Protein AF-0000000083251048 (afdb_homodimer)

InterPro domains:
  IPR001387 Cro/C1-type, helix-turn-helix domain [PF01381] (11-65)
  IPR001387 Cro/C1-type, helix-turn-helix domain [PS50943] (11-65)
  IPR001387 Cro/C1-type, helix-turn-helix domain [SM00530] (10-65)
  IPR001387 Cro/C1-type, helix-turn-helix domain [cd00093] (8-65)
  IPR010982 Lambda repressor-like, DNA-binding domain superfamily [G3DSA:1.10.260.40] (1-70)
  IPR010982 Lambda repressor-like, DNA-binding domain superfamily [SSF47413] (5-71)

Structure (mmCIF, N/CA/C/O backbone):
data_AF-0000000083251048-model_v1
#
loop_
_entity.id
_entity.type
_entity.pdbx_description
1 polymer 'DNA-binding XRE family transcriptional regulator'
#
loop_
_atom_site.group_PDB
_atom_site.id
_atom_site.type_symbol
_atom_site.label_atom_id
_atom_site.label_alt_id
_atom_site.label_comp_id
_atom_site.label_asym_id
_atom_site.label_entity_id
_atom_site.label_seq_id
_atom_site.pdbx_PDB_ins_code
_atom_site.Cartn_x
_atom_site.Cartn_y
_atom_site.Cartn_z
_atom_site.occupancy
_atom_site.B_iso_or_equiv
_atom_site.auth_seq_id
_atom_site.auth_comp_id
_atom_site.auth_asym_id
_atom_site.auth_atom_id
_atom_site.pdbx_PDB_model_num
ATOM 1 N N . MET A 1 1 ? 16.031 -3.178 7.965 1 65.5 1 MET A N 1
ATOM 2 C CA . MET A 1 1 ? 14.859 -2.555 8.578 1 65.5 1 MET A CA 1
ATOM 3 C C . MET A 1 1 ? 13.578 -3.059 7.926 1 65.5 1 MET A C 1
ATOM 5 O O . MET A 1 1 ? 13.523 -3.232 6.707 1 65.5 1 MET A O 1
ATOM 9 N N . SER A 1 2 ? 12.594 -3.357 8.836 1 81.19 2 SER A N 1
ATOM 10 C CA . SER A 1 2 ? 11.352 -3.947 8.344 1 81.19 2 SER A CA 1
ATOM 11 C C . SER A 1 2 ? 10.492 -2.908 7.637 1 81.19 2 SER A C 1
ATOM 13 O O . SER A 1 2 ? 10.773 -1.709 7.699 1 81.19 2 SER A O 1
ATOM 15 N N . THR A 1 3 ? 9.641 -3.285 6.863 1 83.56 3 THR A N 1
ATOM 16 C CA . THR A 1 3 ? 8.695 -2.418 6.172 1 83.56 3 THR A CA 1
ATOM 17 C C . THR A 1 3 ? 7.961 -1.513 7.156 1 83.56 3 THR A C 1
ATOM 19 O O . THR A 1 3 ? 7.77 -0.324 6.895 1 83.56 3 THR A O 1
ATOM 22 N N . GLY A 1 4 ? 7.645 -2.061 8.266 1 82.94 4 GLY A N 1
ATOM 23 C CA . GLY A 1 4 ? 6.953 -1.292 9.289 1 82.94 4 GLY A CA 1
ATOM 24 C C . GLY A 1 4 ? 7.789 -0.162 9.859 1 82.94 4 GLY A C 1
ATOM 25 O O . GLY A 1 4 ? 7.277 0.933 10.102 1 82.94 4 GLY A O 1
ATOM 26 N N . HIS A 1 5 ? 9.07 -0.462 10.07 1 90.44 5 HIS A N 1
ATOM 27 C CA . HIS A 1 5 ? 9.961 0.567 10.586 1 90.44 5 HIS A CA 1
ATOM 28 C C . HIS A 1 5 ? 10.125 1.709 9.586 1 90.44 5 HIS A C 1
ATOM 30 O O . HIS A 1 5 ? 10.102 2.881 9.969 1 90.44 5 HIS A O 1
ATOM 36 N N . ARG A 1 6 ? 10.211 1.397 8.375 1 94.88 6 ARG A N 1
ATOM 37 C CA . ARG A 1 6 ? 10.422 2.4 7.34 1 94.88 6 ARG A CA 1
ATOM 38 C C . ARG A 1 6 ? 9.18 3.264 7.152 1 94.88 6 ARG A C 1
ATOM 40 O O . ARG A 1 6 ? 9.281 4.48 6.98 1 94.88 6 ARG A O 1
ATOM 47 N N . LEU A 1 7 ? 7.996 2.615 7.234 1 97.81 7 LEU A N 1
ATOM 48 C CA . LEU A 1 7 ? 6.746 3.354 7.082 1 97.81 7 LEU A CA 1
ATOM 49 C C . LEU A 1 7 ? 6.605 4.41 8.172 1 97.81 7 LEU A C 1
ATOM 51 O O . LEU A 1 7 ? 6.309 5.57 7.883 1 97.81 7 LEU A O 1
ATOM 55 N N . ALA A 1 8 ? 6.816 4.016 9.391 1 98.06 8 ALA A N 1
ATOM 56 C CA . ALA A 1 8 ? 6.715 4.926 10.523 1 98.06 8 ALA A CA 1
ATOM 57 C C . ALA A 1 8 ? 7.699 6.086 10.383 1 98.06 8 ALA A C 1
ATOM 59 O O . ALA A 1 8 ? 7.328 7.25 10.57 1 98.06 8 ALA A O 1
ATOM 60 N N . GLU A 1 9 ? 8.875 5.773 10.047 1 98 9 GLU A N 1
ATOM 61 C CA . GLU A 1 9 ? 9.938 6.766 9.898 1 98 9 GLU A CA 1
ATOM 62 C C . GLU A 1 9 ? 9.609 7.762 8.789 1 98 9 GLU A C 1
ATOM 64 O O . GLU A 1 9 ? 9.797 8.969 8.961 1 98 9 GLU A O 1
ATOM 69 N N . ARG A 1 10 ? 9.133 7.289 7.688 1 98.25 10 ARG A N 1
ATOM 70 C CA . ARG A 1 10 ? 8.852 8.148 6.539 1 98.25 10 ARG A CA 1
ATOM 71 C C . ARG A 1 10 ? 7.664 9.062 6.82 1 98.25 10 ARG A C 1
ATOM 73 O O . ARG A 1 10 ? 7.66 10.227 6.402 1 98.25 10 ARG A O 1
ATOM 80 N N . ILE A 1 11 ? 6.637 8.5 7.484 1 98.56 11 ILE A N 1
ATOM 81 C CA . ILE A 1 11 ? 5.512 9.352 7.855 1 98.56 11 ILE A CA 1
ATOM 82 C C . ILE A 1 11 ? 5.996 10.484 8.758 1 98.56 11 ILE A C 1
ATOM 84 O O . ILE A 1 11 ? 5.66 11.648 8.539 1 98.56 11 ILE A O 1
ATOM 88 N N . TYR A 1 12 ? 6.801 10.109 9.719 1 98.5 12 TYR A N 1
ATOM 89 C CA . TYR A 1 12 ? 7.348 11.086 10.648 1 98.5 12 TYR A CA 1
ATOM 90 C C . TYR A 1 12 ? 8.18 12.133 9.914 1 98.5 12 TYR A C 1
ATOM 92 O O . TYR A 1 12 ? 7.992 13.336 10.102 1 98.5 12 TYR A O 1
ATOM 100 N N . GLU A 1 13 ? 9.07 11.711 9.109 1 98.38 13 GLU A N 1
ATOM 101 C CA . GLU A 1 13 ? 9.977 12.602 8.383 1 98.38 13 GLU A CA 1
ATOM 102 C C . GLU A 1 13 ? 9.203 13.539 7.461 1 98.38 13 GLU A C 1
ATOM 104 O O . GLU A 1 13 ? 9.531 14.727 7.359 1 98.38 13 GLU A O 1
ATOM 109 N N . LEU A 1 14 ? 8.289 13.008 6.738 1 98.38 14 LEU A N 1
ATOM 110 C CA . LEU A 1 14 ? 7.477 13.812 5.836 1 98.38 14 LEU A CA 1
ATOM 111 C C . LEU A 1 14 ? 6.68 14.859 6.609 1 98.38 14 LEU A C 1
ATOM 113 O O . LEU A 1 14 ? 6.582 16.016 6.184 1 98.38 14 LEU A O 1
ATOM 117 N N . ARG A 1 15 ? 6.129 14.422 7.703 1 98.62 15 ARG A N 1
ATOM 118 C CA . ARG A 1 15 ? 5.383 15.359 8.531 1 98.62 15 ARG A CA 1
ATOM 119 C C . ARG A 1 15 ? 6.273 16.5 9.008 1 98.62 15 ARG A C 1
ATOM 121 O O . ARG A 1 15 ? 5.934 17.672 8.828 1 98.62 15 ARG A O 1
ATOM 128 N N . ILE A 1 16 ? 7.41 16.141 9.594 1 98.38 16 ILE A N 1
ATOM 129 C CA . ILE A 1 16 ? 8.344 17.141 10.125 1 98.38 16 ILE A CA 1
ATOM 130 C C . ILE A 1 16 ? 8.852 18.016 8.992 1 98.38 16 ILE A C 1
ATOM 132 O O . ILE A 1 16 ? 8.93 19.234 9.133 1 98.38 16 ILE A O 1
ATOM 136 N N . GLY A 1 17 ? 9.203 17.438 7.914 1 98.06 17 GLY A N 1
ATOM 137 C CA . GLY A 1 17 ? 9.695 18.172 6.758 1 98.06 17 GLY A CA 1
ATOM 138 C C . GLY A 1 17 ? 8.68 19.141 6.195 1 98.06 17 GLY A C 1
ATOM 139 O O . GLY A 1 17 ? 9.039 20.109 5.527 1 98.06 17 GLY A O 1
ATOM 140 N N . SER A 1 18 ? 7.426 18.891 6.402 1 97.56 18 SER A N 1
ATOM 141 C CA . SER A 1 18 ? 6.348 19.75 5.926 1 97.56 18 SER A CA 1
ATOM 142 C C . SER A 1 18 ? 6.008 20.828 6.949 1 97.56 18 SER A C 1
ATOM 144 O O . SER A 1 18 ? 5.09 21.625 6.734 1 97.56 18 SER A O 1
ATOM 146 N N . GLY A 1 19 ? 6.633 20.703 8.117 1 98.06 19 GLY A N 1
ATOM 147 C CA . GLY A 1 19 ? 6.418 21.703 9.156 1 98.06 19 GLY A CA 1
ATOM 148 C C . GLY A 1 19 ? 5.105 21.516 9.898 1 98.06 19 GLY A C 1
ATOM 149 O O . GLY A 1 19 ? 4.559 22.469 10.453 1 98.06 19 GLY A O 1
ATOM 150 N N . LEU A 1 20 ? 4.562 20.406 9.906 1 98.38 20 LEU A N 1
ATOM 151 C CA . LEU A 1 20 ? 3.27 20.141 10.523 1 98.38 20 LEU A CA 1
ATOM 152 C C . LEU A 1 20 ? 3.445 19.406 11.852 1 98.38 20 LEU A C 1
ATOM 154 O O . LEU A 1 20 ? 4.395 18.641 12.023 1 98.38 20 LEU A O 1
ATOM 158 N N . ASN A 1 21 ? 2.564 19.625 12.727 1 98.44 21 ASN A N 1
ATOM 159 C CA . ASN A 1 21 ? 2.502 18.828 13.945 1 98.44 21 ASN A CA 1
ATOM 160 C C . ASN A 1 21 ? 1.519 17.672 13.805 1 98.44 21 ASN A C 1
ATOM 162 O O . ASN A 1 21 ? 0.888 17.516 12.758 1 98.44 21 ASN A O 1
ATOM 166 N N . GLN A 1 22 ? 1.456 16.844 14.766 1 98.56 22 GLN A N 1
ATOM 167 C CA . GLN A 1 22 ? 0.619 15.656 14.68 1 98.56 22 GLN A CA 1
ATOM 168 C C . GLN A 1 22 ? -0.857 16.031 14.57 1 98.56 22 GLN A C 1
ATOM 170 O O . GLN A 1 22 ? -1.615 15.367 13.852 1 98.56 22 GLN A O 1
ATOM 175 N N . GLU A 1 23 ? -1.282 17.078 15.305 1 98.56 23 GLU A N 1
ATOM 176 C CA . GLU A 1 23 ? -2.672 17.516 15.266 1 98.56 23 GLU A CA 1
ATOM 177 C C . GLU A 1 23 ? -3.059 18.016 13.875 1 98.56 23 GLU A C 1
ATOM 179 O O . GLU A 1 23 ? -4.098 17.625 13.336 1 98.56 23 GLU A O 1
ATOM 184 N N . GLU A 1 24 ? -2.254 18.828 13.32 1 98.56 24 GLU A N 1
ATOM 185 C CA . GLU A 1 24 ? -2.5 19.359 11.984 1 98.56 24 GLU A CA 1
ATOM 186 C C . GLU A 1 24 ? -2.486 18.25 10.938 1 98.56 24 GLU A C 1
ATOM 188 O O . GLU A 1 24 ? -3.355 18.203 10.062 1 98.56 24 GLU A O 1
ATOM 193 N N . THR A 1 25 ? -1.489 17.375 11 1 98.69 25 THR A N 1
ATOM 194 C CA . THR A 1 25 ? -1.342 16.297 10.039 1 98.69 25 THR A CA 1
ATOM 195 C C . THR A 1 25 ? -2.535 15.344 10.109 1 98.69 25 THR A C 1
ATOM 197 O O . THR A 1 25 ? -3.115 14.984 9.078 1 98.69 25 THR A O 1
ATOM 200 N N . SER A 1 26 ? -2.875 14.875 11.297 1 98.75 26 SER A N 1
ATOM 201 C CA . SER A 1 26 ? -3.98 13.938 11.469 1 98.75 26 SER A CA 1
ATOM 202 C C . SER A 1 26 ? -5.289 14.523 10.945 1 98.75 26 SER A C 1
ATOM 204 O O . SER A 1 26 ? -6.098 13.82 10.344 1 98.75 26 SER A O 1
ATOM 206 N N . ALA A 1 27 ? -5.504 15.844 11.211 1 98.62 27 ALA A N 1
ATOM 207 C CA . ALA A 1 27 ? -6.688 16.531 10.703 1 98.62 27 ALA A CA 1
ATOM 208 C C . ALA A 1 27 ? -6.738 16.484 9.18 1 98.62 27 ALA A C 1
ATOM 210 O O . ALA A 1 27 ? -7.797 16.234 8.594 1 98.62 27 ALA A O 1
ATOM 211 N N . ARG A 1 28 ? -5.625 16.703 8.562 1 98 28 ARG A N 1
ATOM 212 C CA . ARG A 1 28 ? -5.543 16.703 7.102 1 98 28 ARG A CA 1
ATOM 213 C C . ARG A 1 28 ? -5.75 15.305 6.539 1 98 28 ARG A C 1
ATOM 215 O O . ARG A 1 28 ? -6.266 15.141 5.43 1 98 28 ARG A O 1
ATOM 222 N N . LEU A 1 29 ? -5.355 14.312 7.273 1 98.31 29 LEU A N 1
ATOM 223 C CA . LEU A 1 29 ? -5.473 12.922 6.852 1 98.31 29 LEU A CA 1
ATOM 224 C C . LEU A 1 29 ? -6.852 12.367 7.18 1 98.31 29 LEU A C 1
ATOM 226 O O . LEU A 1 29 ? -7.215 11.281 6.719 1 98.31 29 LEU A O 1
ATOM 230 N N . GLY A 1 30 ? -7.555 13.031 8.031 1 98.38 30 GLY A N 1
ATOM 231 C CA . GLY A 1 30 ? -8.883 12.586 8.43 1 98.38 30 GLY A CA 1
ATOM 232 C C . GLY A 1 30 ? -8.859 11.492 9.477 1 98.38 30 GLY A C 1
ATOM 233 O O . GLY A 1 30 ? -9.711 10.594 9.469 1 98.38 30 GLY A O 1
ATOM 234 N N . ILE A 1 31 ? -7.883 11.492 10.242 1 98.44 31 ILE A N 1
ATOM 235 C CA . ILE A 1 31 ? -7.758 10.492 11.297 1 98.44 31 ILE A CA 1
ATOM 236 C C . ILE A 1 31 ? -7.508 11.195 12.633 1 98.44 31 ILE A C 1
ATOM 238 O O . ILE A 1 31 ? -7.367 12.422 12.688 1 98.44 31 ILE A O 1
ATOM 242 N N . THR A 1 32 ? -7.465 10.438 13.672 1 98.62 32 THR A N 1
ATOM 243 C CA . THR A 1 32 ? -7.199 11.016 14.984 1 98.62 32 THR A CA 1
ATOM 244 C C . THR A 1 32 ? -5.699 11.195 15.203 1 98.62 32 THR A C 1
ATOM 246 O O . THR A 1 32 ? -4.895 10.453 14.641 1 98.62 32 THR A O 1
ATOM 249 N N . ARG A 1 33 ? -5.363 12.141 16.031 1 98.5 33 ARG A N 1
ATOM 250 C CA . ARG A 1 33 ? -3.969 12.336 16.422 1 98.5 33 ARG A CA 1
ATOM 251 C C . ARG A 1 33 ? -3.391 11.062 17.047 1 98.5 33 ARG A C 1
ATOM 253 O O . ARG A 1 33 ? -2.223 10.734 16.812 1 98.5 33 ARG A O 1
ATOM 260 N N . MET A 1 34 ? -4.191 10.398 17.781 1 98.56 34 MET A N 1
ATOM 261 C CA . MET A 1 34 ? -3.756 9.148 18.406 1 98.56 34 MET A CA 1
ATOM 262 C C . MET A 1 34 ? -3.389 8.117 17.359 1 98.56 34 MET A C 1
ATOM 264 O O . MET A 1 34 ? -2.383 7.414 17.484 1 98.56 34 MET A O 1
ATOM 268 N N . SER A 1 35 ? -4.184 7.984 16.344 1 98.38 35 SER A N 1
ATOM 269 C CA . SER A 1 35 ? -3.9 7.051 15.258 1 98.38 35 SER A CA 1
ATOM 270 C C . SER A 1 35 ? -2.568 7.371 14.586 1 98.38 35 SER A C 1
ATOM 272 O O . SER A 1 35 ? -1.761 6.477 14.344 1 98.38 35 SER A O 1
ATOM 274 N N . LEU A 1 36 ? -2.365 8.633 14.297 1 98.62 36 LEU A N 1
ATOM 275 C CA . LEU A 1 36 ? -1.112 9.047 13.68 1 98.62 36 LEU A CA 1
ATOM 276 C C . LEU A 1 36 ? 0.074 8.734 14.586 1 98.62 36 LEU A C 1
ATOM 278 O O . LEU A 1 36 ? 1.101 8.234 14.117 1 98.62 36 LEU A O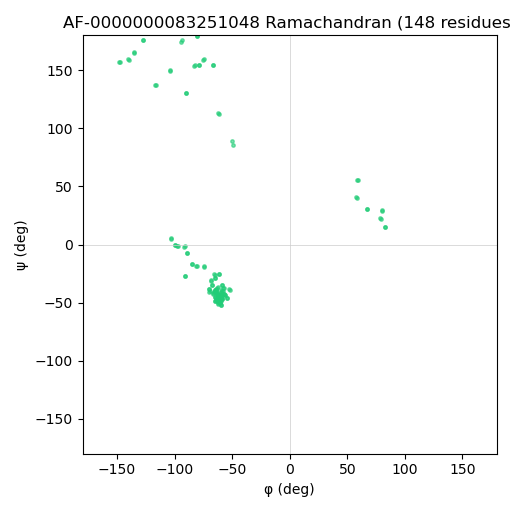 1
ATOM 282 N N . SER A 1 37 ? -0.083 9.07 15.828 1 98.62 37 SER A N 1
ATOM 283 C CA . SER A 1 37 ? 0.971 8.766 16.797 1 98.62 37 SER A CA 1
ATOM 284 C C . SER A 1 37 ? 1.298 7.281 16.812 1 98.62 37 SER A C 1
ATOM 286 O O . SER A 1 37 ? 2.469 6.898 16.844 1 98.62 37 SER A O 1
ATOM 288 N N . HIS A 1 38 ? 0.286 6.441 16.781 1 98.38 38 HIS A N 1
ATOM 289 C CA . HIS A 1 38 ? 0.476 4.996 16.781 1 98.38 38 HIS A CA 1
ATOM 290 C C . HIS A 1 38 ? 1.224 4.539 15.531 1 98.38 38 HIS A C 1
ATOM 292 O O . HIS A 1 38 ? 2.018 3.598 15.586 1 98.38 38 HIS A O 1
ATOM 298 N N . PHE A 1 39 ? 0.984 5.129 14.406 1 97.88 39 PHE A N 1
ATOM 299 C CA . PHE A 1 39 ? 1.69 4.793 13.18 1 97.88 39 PHE A CA 1
ATOM 300 C C . PHE A 1 39 ? 3.164 5.172 13.281 1 97.88 39 PHE A C 1
ATOM 302 O O . PHE A 1 39 ? 4.039 4.371 12.945 1 97.88 39 PHE A O 1
ATOM 309 N N . GLU A 1 40 ? 3.342 6.336 13.844 1 98 40 GLU A N 1
ATOM 310 C CA . GLU A 1 40 ? 4.707 6.852 13.906 1 98 40 GLU A CA 1
ATOM 311 C C . GLU A 1 40 ? 5.527 6.121 14.961 1 98 40 GLU A C 1
ATOM 313 O O . GLU A 1 40 ? 6.758 6.141 14.922 1 98 40 GLU A O 1
ATOM 318 N N . LYS A 1 41 ? 4.867 5.488 15.859 1 97.31 41 LYS A N 1
ATOM 319 C CA . LYS A 1 41 ? 5.535 4.742 16.922 1 97.31 41 LYS A CA 1
ATOM 320 C C . LYS A 1 41 ? 5.504 3.242 16.656 1 97.31 41 LYS A C 1
ATOM 322 O O . LYS A 1 41 ? 5.895 2.441 17.5 1 97.31 41 LYS A O 1
ATOM 327 N N . ARG A 1 42 ? 5.023 2.803 15.57 1 96.12 42 ARG A N 1
ATOM 328 C CA . ARG A 1 42 ? 5.016 1.415 15.117 1 96.12 42 ARG A CA 1
ATOM 329 C C . ARG A 1 42 ? 4.113 0.557 15.992 1 96.12 42 ARG A C 1
ATOM 331 O O . ARG A 1 42 ? 4.359 -0.638 16.172 1 96.12 42 ARG A O 1
ATOM 338 N N . ARG A 1 43 ? 3.123 1.163 16.5 1 97 43 ARG A N 1
ATOM 339 C CA . ARG A 1 43 ? 2.166 0.431 17.328 1 97 43 ARG A CA 1
ATOM 340 C C . ARG A 1 43 ? 1.023 -0.12 16.469 1 97 43 ARG A C 1
ATOM 342 O O . ARG A 1 43 ? 0.373 -1.094 16.859 1 97 43 ARG A O 1
ATOM 349 N N . ARG A 1 44 ? 0.753 0.546 15.375 1 95.88 44 ARG A N 1
ATOM 350 C CA . ARG A 1 44 ? -0.253 0.148 14.398 1 95.88 44 ARG A CA 1
ATOM 351 C C . ARG A 1 44 ? 0.247 0.376 12.977 1 95.88 44 ARG A C 1
ATOM 353 O O . ARG A 1 44 ? 1.188 1.142 12.758 1 95.88 44 ARG A O 1
ATOM 360 N N . ARG A 1 45 ? -0.339 -0.285 12.148 1 95.5 45 ARG A N 1
ATOM 361 C CA . ARG A 1 45 ? -0.087 -0.049 10.727 1 95.5 45 ARG A CA 1
ATOM 362 C C . ARG A 1 45 ? -1.346 0.447 10.023 1 95.5 45 ARG A C 1
ATOM 364 O O . ARG A 1 45 ? -2.447 -0.028 10.305 1 95.5 45 ARG A O 1
ATOM 371 N N . PRO A 1 46 ? -1.147 1.404 9.203 1 97.31 46 PRO A N 1
ATOM 372 C CA . PRO A 1 46 ? -2.328 1.801 8.43 1 97.31 46 PRO A CA 1
ATOM 373 C C . PRO A 1 46 ? -2.791 0.716 7.457 1 97.31 46 PRO A C 1
ATOM 375 O O . PRO A 1 46 ? -2.002 -0.152 7.078 1 97.31 46 PRO A O 1
ATOM 378 N N . ASP A 1 47 ? -4.094 0.777 7.137 1 96.06 47 ASP A N 1
ATOM 379 C CA . ASP A 1 47 ? -4.562 -0.091 6.062 1 96.06 47 ASP A CA 1
ATOM 380 C C . ASP A 1 47 ? -4.238 0.503 4.695 1 96.06 47 ASP A C 1
ATOM 382 O O . ASP A 1 47 ? -3.68 1.599 4.605 1 96.06 47 ASP A O 1
ATOM 386 N N . VAL A 1 48 ? -4.582 -0.16 3.658 1 96.88 48 VAL A N 1
ATOM 387 C CA . VAL A 1 48 ? -4.219 0.22 2.297 1 96.88 48 VAL A CA 1
ATOM 388 C C . VAL A 1 48 ? -4.871 1.554 1.94 1 96.88 48 VAL A C 1
ATOM 390 O O . VAL A 1 48 ? -4.27 2.387 1.261 1 96.88 48 VAL A O 1
ATOM 393 N N . GLY A 1 49 ? -6.117 1.728 2.377 1 96 49 GLY A N 1
ATOM 394 C CA . GLY A 1 49 ? -6.785 2.988 2.096 1 96 49 GLY A CA 1
ATOM 395 C C . GLY A 1 49 ? -6.082 4.184 2.709 1 96 49 GLY A C 1
ATOM 396 O O . GLY A 1 49 ? -5.902 5.211 2.047 1 96 49 GLY A O 1
ATOM 397 N N . LEU A 1 50 ? -5.75 4.078 3.914 1 97.44 50 LEU A N 1
ATOM 398 C CA . LEU A 1 50 ? -5.062 5.172 4.59 1 97.44 50 LEU A CA 1
ATOM 399 C C . LEU A 1 50 ? -3.662 5.371 4.023 1 97.44 50 LEU A C 1
ATOM 401 O O . LEU A 1 50 ? -3.18 6.5 3.928 1 97.44 50 LEU A O 1
ATOM 405 N N . LEU A 1 51 ? -3.039 4.297 3.654 1 97.88 51 LEU A N 1
ATOM 406 C CA . LEU A 1 51 ? -1.741 4.395 2.998 1 97.88 51 LEU A CA 1
ATOM 407 C C . LEU A 1 51 ? -1.814 5.309 1.778 1 97.88 51 LEU A C 1
ATOM 409 O O . LEU A 1 51 ? -0.942 6.156 1.579 1 97.88 51 LEU A O 1
ATOM 413 N N . VAL A 1 52 ? -2.816 5.141 0.974 1 97.75 52 VAL A N 1
ATOM 414 C CA . VAL A 1 52 ? -3.02 5.961 -0.216 1 97.75 52 VAL A CA 1
ATOM 415 C C . VAL A 1 52 ? -3.256 7.414 0.189 1 97.75 52 VAL A C 1
ATOM 417 O O . VAL A 1 52 ? -2.703 8.328 -0.419 1 97.75 52 VAL A O 1
ATOM 420 N N . THR A 1 53 ? -4.059 7.609 1.223 1 98.25 53 THR A N 1
ATOM 421 C CA . THR A 1 53 ? -4.363 8.945 1.715 1 98.25 53 THR A CA 1
ATOM 422 C C . THR A 1 53 ? -3.088 9.664 2.154 1 98.25 53 THR A C 1
ATOM 424 O O . THR A 1 53 ? -2.889 10.836 1.837 1 98.25 53 THR A O 1
ATOM 427 N N . ILE A 1 54 ? -2.256 8.938 2.855 1 98.38 54 ILE A N 1
ATOM 428 C CA . ILE A 1 54 ? -0.995 9.492 3.334 1 98.38 54 ILE A CA 1
ATOM 429 C C . ILE A 1 54 ? -0.098 9.828 2.145 1 98.38 54 ILE A C 1
ATOM 431 O O . ILE A 1 54 ? 0.472 10.922 2.08 1 98.38 54 ILE A O 1
ATOM 435 N N . ALA A 1 55 ? 0.04 8.945 1.271 1 98.38 55 ALA A N 1
ATOM 436 C CA . ALA A 1 55 ? 0.867 9.164 0.087 1 98.38 55 ALA A CA 1
ATOM 437 C C . ALA A 1 55 ? 0.396 10.383 -0.694 1 98.38 55 ALA A C 1
ATOM 439 O O . ALA A 1 55 ? 1.212 11.188 -1.153 1 98.38 55 ALA A O 1
ATOM 440 N N . ASP A 1 56 ? -0.892 10.539 -0.851 1 97.75 56 ASP A N 1
ATOM 441 C CA . ASP A 1 56 ? -1.468 11.672 -1.572 1 97.75 56 ASP A CA 1
ATOM 442 C C . ASP A 1 56 ? -1.17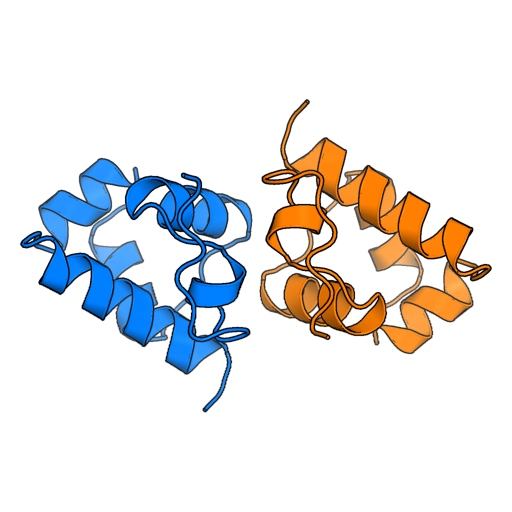8 12.984 -0.854 1 97.75 56 ASP A C 1
ATOM 444 O O . ASP A 1 56 ? -0.812 13.977 -1.489 1 97.75 56 ASP A O 1
ATOM 448 N N . HIS A 1 57 ? -1.387 12.875 0.394 1 97.88 57 HIS A N 1
ATOM 449 C CA . HIS A 1 57 ? -1.2 14.086 1.181 1 97.88 57 HIS A CA 1
ATOM 450 C C . HIS A 1 57 ? 0.223 14.617 1.044 1 97.88 57 HIS A C 1
ATOM 452 O O . HIS A 1 57 ? 0.428 15.828 0.906 1 97.88 57 HIS A O 1
ATOM 458 N N . PHE A 1 58 ? 1.217 13.75 1.027 1 98.06 58 PHE A N 1
ATOM 459 C CA . PHE A 1 58 ? 2.615 14.172 1.041 1 98.06 58 PHE A CA 1
ATOM 460 C C . PHE A 1 58 ? 3.205 14.133 -0.364 1 98.06 58 PHE A C 1
ATOM 462 O O . PHE A 1 58 ? 4.387 14.422 -0.555 1 98.06 58 PHE A O 1
ATOM 469 N N . ASN A 1 59 ? 2.41 13.734 -1.316 1 97.88 59 ASN A N 1
ATOM 470 C CA . ASN A 1 59 ? 2.811 13.68 -2.719 1 97.88 59 ASN A CA 1
ATOM 471 C C . ASN A 1 59 ? 4.012 12.758 -2.922 1 97.88 59 ASN A C 1
ATOM 473 O O . ASN A 1 59 ? 5.012 13.164 -3.521 1 97.88 59 ASN A O 1
ATOM 477 N N . VAL A 1 60 ? 3.922 11.539 -2.508 1 98.06 60 VAL A N 1
ATOM 478 C CA . VAL A 1 60 ? 4.945 10.508 -2.658 1 98.06 60 VAL A CA 1
ATOM 479 C C . VAL A 1 60 ? 4.297 9.203 -3.115 1 98.06 60 VAL A C 1
ATOM 481 O O . VAL A 1 60 ? 3.072 9.078 -3.109 1 98.06 60 VAL A O 1
ATOM 484 N N . SER A 1 61 ? 5.152 8.297 -3.572 1 97.25 61 SER A N 1
ATOM 485 C CA . SER A 1 61 ? 4.633 6.984 -3.943 1 97.25 61 SER A CA 1
ATOM 486 C C . SER A 1 61 ? 4.395 6.117 -2.711 1 97.25 61 SER A C 1
ATOM 488 O O . SER A 1 61 ? 5.023 6.32 -1.671 1 97.25 61 SER A O 1
ATOM 490 N N . THR A 1 62 ? 3.5 5.176 -2.785 1 97.19 62 THR A N 1
ATOM 491 C CA . THR A 1 62 ? 3.314 4.207 -1.712 1 97.19 62 THR A CA 1
ATOM 492 C C . THR A 1 62 ? 4.551 3.324 -1.559 1 97.19 62 THR A C 1
ATOM 494 O O . THR A 1 62 ? 4.883 2.9 -0.45 1 97.19 62 THR A O 1
ATOM 497 N N . ASP A 1 63 ? 5.281 3.125 -2.664 1 97.25 63 ASP A N 1
ATOM 498 C CA . ASP A 1 63 ? 6.531 2.379 -2.59 1 97.25 63 ASP A CA 1
ATOM 499 C C . ASP A 1 63 ? 7.555 3.107 -1.722 1 97.25 63 ASP A C 1
ATOM 501 O O . ASP A 1 63 ? 8.312 2.477 -0.978 1 97.25 63 ASP A O 1
ATOM 505 N N . TYR A 1 64 ? 7.613 4.379 -1.871 1 97.44 64 TYR A N 1
ATOM 506 C CA . TYR A 1 64 ? 8.508 5.156 -1.019 1 97.44 64 TYR A CA 1
ATOM 507 C C . TYR A 1 64 ? 8.141 4.988 0.451 1 97.44 64 TYR A C 1
ATOM 509 O O . TYR A 1 64 ? 9 4.672 1.279 1 97.44 64 TYR A O 1
ATOM 517 N N . LEU A 1 65 ? 6.855 5.148 0.773 1 97.88 65 LEU A N 1
ATOM 518 C CA . LEU A 1 65 ? 6.387 5.043 2.152 1 97.88 65 LEU A CA 1
ATOM 519 C C . LEU A 1 65 ? 6.719 3.674 2.734 1 97.88 65 LEU A C 1
ATOM 521 O O . LEU A 1 65 ? 7.109 3.568 3.9 1 97.88 65 LEU A O 1
ATOM 525 N N . LEU A 1 66 ? 6.645 2.686 1.857 1 97.12 66 LEU A N 1
ATOM 526 C CA . LEU A 1 66 ? 6.777 1.309 2.32 1 97.12 66 LEU A CA 1
ATOM 527 C C . LEU A 1 66 ? 8.234 0.854 2.266 1 97.12 66 LEU A C 1
ATOM 529 O O . LEU A 1 66 ? 8.539 -0.305 2.555 1 97.12 66 LEU A O 1
ATOM 533 N N . GLY A 1 67 ? 9.109 1.694 1.813 1 95.81 67 GLY A N 1
ATOM 534 C CA . GLY A 1 67 ? 10.531 1.403 1.83 1 95.81 67 GLY A CA 1
ATOM 535 C C . GLY A 1 67 ? 10.984 0.557 0.655 1 95.8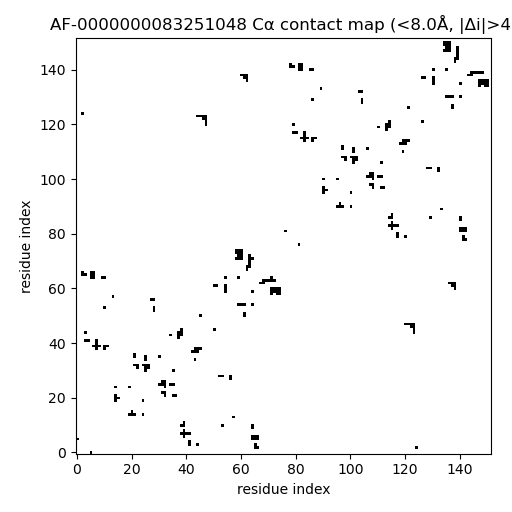1 67 GLY A C 1
ATOM 536 O O . GLY A 1 67 ? 12.055 -0.047 0.694 1 95.81 67 GLY A O 1
ATOM 537 N N . ARG A 1 68 ? 10.18 0.466 -0.31 1 95.06 68 ARG A N 1
ATOM 538 C CA . ARG A 1 68 ? 10.523 -0.34 -1.476 1 95.06 68 ARG A CA 1
ATOM 539 C C . ARG A 1 68 ? 11.438 0.431 -2.42 1 95.06 68 ARG A C 1
ATOM 541 O O . ARG A 1 68 ? 12.07 -0.159 -3.301 1 95.06 68 ARG A O 1
ATOM 548 N N . THR A 1 69 ? 11.469 1.738 -2.271 1 94.88 69 THR A N 1
ATOM 549 C CA . THR A 1 69 ? 12.344 2.617 -3.029 1 94.88 69 THR A CA 1
ATOM 550 C C . THR A 1 69 ? 12.758 3.826 -2.193 1 94.88 69 THR A C 1
ATOM 552 O O . THR A 1 69 ? 12.07 4.18 -1.23 1 94.88 69 THR A O 1
ATOM 555 N N . ASN A 1 70 ? 13.82 4.438 -2.498 1 95.12 70 ASN A N 1
ATOM 556 C CA . ASN A 1 70 ? 14.234 5.664 -1.825 1 95.12 70 ASN A CA 1
ATOM 557 C C . ASN A 1 70 ? 13.828 6.906 -2.615 1 95.12 70 ASN A C 1
ATOM 559 O O . ASN A 1 70 ? 14.008 8.031 -2.146 1 95.12 70 ASN A O 1
ATOM 563 N N . GLU A 1 71 ? 13.219 6.656 -3.729 1 95.19 71 GLU A N 1
ATOM 564 C CA . GLU A 1 71 ? 12.703 7.766 -4.523 1 95.19 71 GLU A CA 1
ATOM 565 C C . GLU A 1 71 ? 11.266 8.109 -4.133 1 95.19 71 GLU A C 1
ATOM 567 O O . GLU A 1 71 ? 10.414 7.223 -4.059 1 95.19 71 GLU A O 1
ATOM 572 N N . ARG A 1 72 ? 10.984 9.312 -3.904 1 94.25 72 ARG A N 1
ATOM 573 C CA . ARG A 1 72 ? 9.672 9.727 -3.424 1 94.25 72 ARG A CA 1
ATOM 574 C C . ARG A 1 72 ? 8.594 9.461 -4.469 1 94.25 72 ARG A C 1
ATOM 576 O O . ARG A 1 72 ? 7.465 9.102 -4.125 1 94.25 72 ARG A O 1
ATOM 583 N N . GLY A 1 73 ? 8.945 9.414 -5.781 1 85.12 73 GLY A N 1
ATOM 584 C CA . GLY A 1 73 ? 8 9.156 -6.855 1 85.12 73 GLY A CA 1
ATOM 585 C C . GLY A 1 73 ? 6.859 10.148 -6.902 1 85.12 73 GLY A C 1
ATOM 586 O O . GLY A 1 73 ? 5.711 9.773 -7.133 1 85.12 73 GLY A O 1
ATOM 587 N N . THR A 1 74 ? 7.062 11.375 -6.711 1 70.62 74 THR A N 1
ATOM 588 C CA . THR A 1 74 ? 6.043 12.422 -6.672 1 70.62 74 THR A CA 1
ATOM 589 C C . THR A 1 74 ? 5.32 12.516 -8.016 1 70.62 74 THR A C 1
ATOM 591 O O . THR A 1 74 ? 5.91 12.258 -9.062 1 70.62 74 THR A O 1
ATOM 594 N N . ARG A 1 75 ? 3.998 12.086 -7.809 1 57.88 75 ARG A N 1
ATOM 595 C CA . ARG A 1 75 ? 3.213 12.289 -9.023 1 57.88 75 ARG A CA 1
ATOM 596 C C . ARG A 1 75 ? 3.389 13.703 -9.562 1 57.88 75 ARG A C 1
ATOM 598 O O . ARG A 1 75 ? 3.256 14.68 -8.812 1 57.88 75 ARG A O 1
ATOM 605 N N . VAL A 1 76 ? 4.438 13.828 -10.344 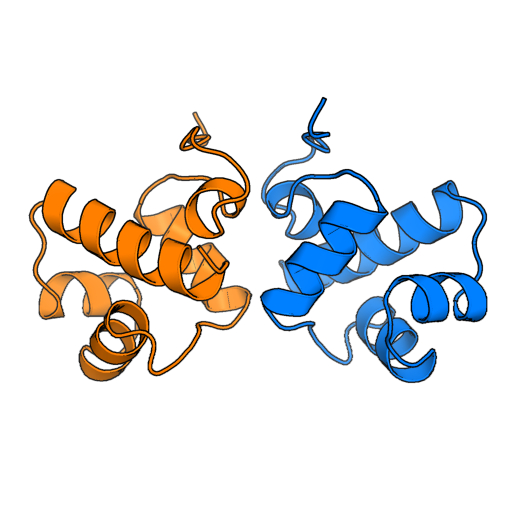1 41.03 76 VAL A N 1
ATOM 606 C CA . VAL A 1 76 ? 4.461 15.109 -11.047 1 41.03 76 VAL A CA 1
ATOM 607 C C . VAL A 1 76 ? 3.131 15.328 -11.766 1 41.03 76 VAL A C 1
ATOM 609 O O . VAL A 1 76 ? 2.557 14.391 -12.32 1 41.03 76 VAL A O 1
ATOM 612 N N . MET B 1 1 ? -13.414 4.523 -11.062 1 65.19 1 MET B N 1
ATOM 613 C CA . MET B 1 1 ? -13.234 3.236 -10.398 1 65.19 1 MET B CA 1
ATOM 614 C C . MET B 1 1 ? -12.469 3.4 -9.094 1 65.19 1 MET B C 1
ATOM 616 O O . MET B 1 1 ? -11.523 4.191 -9.016 1 65.19 1 MET B O 1
ATOM 620 N N . SER B 1 2 ? -13.008 2.666 -8.062 1 80.56 2 SER B N 1
ATOM 621 C CA . SER B 1 2 ? -12.422 2.826 -6.734 1 80.56 2 SER B CA 1
ATOM 622 C C . SER B 1 2 ? -11.086 2.105 -6.629 1 80.56 2 SER B C 1
ATOM 624 O O . SER B 1 2 ? -10.711 1.339 -7.523 1 80.56 2 SER B O 1
ATOM 626 N N . THR B 1 3 ? -10.312 2.447 -5.762 1 82.88 3 THR B N 1
ATOM 627 C CA . THR B 1 3 ? -9.031 1.808 -5.496 1 82.88 3 THR B CA 1
ATOM 628 C C . THR B 1 3 ? -9.203 0.301 -5.324 1 82.88 3 THR B C 1
ATOM 630 O O . THR B 1 3 ? -8.398 -0.482 -5.84 1 82.88 3 THR B O 1
ATOM 633 N N . GLY B 1 4 ? -10.242 -0.069 -4.68 1 82.56 4 GLY B N 1
ATOM 634 C CA . GLY B 1 4 ? -10.508 -1.481 -4.461 1 82.56 4 GLY B CA 1
ATOM 635 C C . GLY B 1 4 ? -10.781 -2.242 -5.746 1 82.56 4 GLY B C 1
ATOM 636 O O . GLY B 1 4 ? -10.336 -3.379 -5.906 1 82.56 4 GLY B O 1
ATOM 637 N N . HIS B 1 5 ? -11.531 -1.589 -6.625 1 89.88 5 HIS B N 1
ATOM 638 C CA . HIS B 1 5 ? -11.828 -2.227 -7.906 1 89.88 5 HIS B CA 1
ATOM 639 C C . HIS B 1 5 ? -10.555 -2.418 -8.734 1 89.88 5 HIS B C 1
ATOM 641 O O . HIS B 1 5 ? -10.359 -3.475 -9.336 1 89.88 5 HIS B O 1
ATOM 647 N N . ARG B 1 6 ? -9.719 -1.495 -8.711 1 94.81 6 ARG B N 1
ATOM 648 C CA . ARG B 1 6 ? -8.5 -1.542 -9.508 1 94.81 6 ARG B CA 1
ATOM 649 C C . ARG B 1 6 ? -7.531 -2.59 -8.961 1 94.81 6 ARG B C 1
ATOM 651 O O . ARG B 1 6 ? -6.895 -3.314 -9.734 1 94.81 6 ARG B O 1
ATOM 658 N N . LEU B 1 7 ? -7.469 -2.686 -7.617 1 97.75 7 LEU B N 1
ATOM 659 C CA . LEU B 1 7 ? -6.582 -3.668 -6.996 1 97.75 7 LEU B CA 1
ATOM 660 C C . LEU B 1 7 ? -6.984 -5.086 -7.395 1 97.75 7 LEU B C 1
ATOM 662 O O . LEU B 1 7 ? -6.137 -5.883 -7.809 1 97.75 7 LEU B O 1
ATOM 666 N N . ALA B 1 8 ? -8.234 -5.379 -7.262 1 98 8 ALA B N 1
ATOM 667 C CA . ALA B 1 8 ? -8.75 -6.699 -7.609 1 98 8 ALA B CA 1
ATOM 668 C C . ALA B 1 8 ? -8.469 -7.023 -9.078 1 98 8 ALA B C 1
ATOM 670 O O . ALA B 1 8 ? -7.992 -8.117 -9.398 1 98 8 ALA B O 1
ATOM 671 N N . GLU B 1 9 ? -8.742 -6.109 -9.914 1 97.94 9 GLU B N 1
ATOM 672 C CA . GLU B 1 9 ? -8.562 -6.273 -11.352 1 97.94 9 GLU B CA 1
ATOM 673 C C . GLU B 1 9 ? -7.098 -6.508 -11.703 1 97.94 9 GLU B C 1
ATOM 675 O O . GLU B 1 9 ? -6.777 -7.379 -12.516 1 97.94 9 GLU B O 1
ATOM 680 N N . ARG B 1 10 ? -6.219 -5.77 -11.109 1 98.25 10 ARG B N 1
ATOM 681 C CA . ARG B 1 10 ? -4.797 -5.867 -11.422 1 98.25 10 ARG B CA 1
ATOM 682 C C . ARG B 1 10 ? -4.215 -7.184 -10.922 1 98.25 10 ARG B C 1
ATOM 684 O O . ARG B 1 10 ? -3.367 -7.785 -11.586 1 98.25 10 ARG B O 1
ATOM 691 N N . ILE B 1 11 ? -4.645 -7.59 -9.711 1 98.56 11 ILE B N 1
ATOM 692 C CA . ILE B 1 11 ? -4.191 -8.883 -9.219 1 98.56 11 ILE B CA 1
ATOM 693 C C . ILE B 1 11 ? -4.617 -9.984 -10.195 1 98.56 11 ILE B C 1
ATOM 695 O O . ILE B 1 11 ? -3.811 -10.836 -10.57 1 98.56 11 ILE B O 1
ATOM 699 N N . TYR B 1 12 ? -5.859 -9.906 -10.586 1 98.5 12 TYR B N 1
ATOM 700 C CA . TYR B 1 12 ? -6.398 -10.883 -11.523 1 98.5 12 TYR B CA 1
ATOM 701 C C . TYR B 1 12 ? -5.629 -10.859 -12.844 1 98.5 12 TYR B C 1
ATOM 703 O O . TYR B 1 12 ? -5.199 -11.906 -13.336 1 98.5 12 TYR B O 1
ATOM 711 N N . GLU B 1 13 ? -5.453 -9.727 -13.406 1 98.38 13 GLU B N 1
ATOM 712 C CA . GLU B 1 13 ? -4.785 -9.57 -14.695 1 98.38 13 GLU B CA 1
ATOM 713 C C . GLU B 1 13 ? -3.342 -10.062 -14.633 1 98.38 13 GLU B C 1
ATOM 715 O O . GLU B 1 13 ? -2.857 -10.711 -15.562 1 98.38 13 GLU B O 1
ATOM 720 N N . LEU B 1 14 ? -2.648 -9.68 -13.625 1 98.38 14 LEU B N 1
ATOM 721 C CA . LEU B 1 14 ? -1.265 -10.102 -13.453 1 98.38 14 LEU B CA 1
ATOM 722 C C . LEU B 1 14 ? -1.173 -11.617 -13.312 1 98.38 14 LEU B C 1
ATOM 724 O O . LEU B 1 14 ? -0.285 -12.25 -13.898 1 98.38 14 LEU B O 1
ATOM 728 N N . ARG B 1 15 ? -2.082 -12.148 -12.539 1 98.62 15 ARG B N 1
ATOM 729 C CA . ARG B 1 15 ? -2.1 -13.602 -12.375 1 98.62 15 ARG B CA 1
ATOM 730 C C . ARG B 1 15 ? -2.307 -14.297 -13.719 1 98.62 15 ARG B C 1
ATOM 732 O O . ARG B 1 15 ? -1.532 -15.18 -14.094 1 98.62 15 ARG B O 1
ATOM 739 N N . ILE B 1 16 ? -3.357 -13.875 -14.43 1 98.38 16 ILE B N 1
ATOM 740 C CA . ILE B 1 16 ? -3.691 -14.477 -15.719 1 98.38 16 ILE B CA 1
ATOM 741 C C . ILE B 1 16 ? -2.545 -14.258 -16.703 1 98.38 16 ILE B C 1
ATOM 743 O O . ILE B 1 16 ? -2.16 -15.172 -17.422 1 98.38 16 ILE B O 1
ATOM 747 N N . GLY B 1 17 ? -2.033 -13.078 -16.734 1 98.06 17 GLY B N 1
ATOM 748 C CA . GLY B 1 17 ? -0.925 -12.75 -17.625 1 98.06 17 GLY B CA 1
ATOM 749 C C . GLY B 1 17 ? 0.321 -13.57 -17.344 1 98.06 17 GLY B C 1
ATOM 750 O O . GLY B 1 17 ? 1.168 -13.734 -18.234 1 98.06 17 GLY B O 1
ATOM 751 N N . SER B 1 18 ? 0.492 -14.055 -16.156 1 97.62 18 SER B N 1
ATOM 752 C CA . SER B 1 18 ? 1.638 -14.867 -15.766 1 97.62 18 SER B CA 1
ATOM 753 C C . SER B 1 18 ? 1.374 -16.359 -16.016 1 97.62 18 SER B C 1
ATOM 755 O O . SER B 1 18 ? 2.215 -17.203 -15.695 1 97.62 18 SER B O 1
ATOM 757 N N . GLY B 1 19 ? 0.115 -16.656 -16.391 1 98.06 19 GLY B N 1
ATOM 758 C CA . GLY B 1 19 ? -0.24 -18.031 -16.688 1 98.06 19 GLY B CA 1
ATOM 759 C C . GLY B 1 19 ? -0.479 -18.875 -15.453 1 98.06 19 GLY B C 1
ATOM 760 O O . GLY B 1 19 ? -0.327 -20.094 -15.492 1 98.06 19 GLY B O 1
ATOM 761 N N . LEU B 1 20 ? -0.772 -18.312 -14.391 1 98.38 20 LEU B N 1
ATOM 762 C CA . LEU B 1 20 ? -0.952 -19.031 -13.125 1 98.38 20 LEU B CA 1
ATOM 763 C C . LEU B 1 20 ? -2.432 -19.156 -12.789 1 98.38 20 LEU B C 1
ATOM 765 O O . LEU B 1 20 ? -3.238 -18.297 -13.148 1 98.38 20 LEU B O 1
ATOM 769 N N . ASN B 1 21 ? -2.75 -20.188 -12.133 1 98.44 21 ASN B N 1
ATOM 770 C CA . ASN B 1 21 ? -4.086 -20.312 -11.562 1 98.44 21 ASN B CA 1
ATOM 771 C C . ASN B 1 21 ? -4.129 -19.828 -10.117 1 98.44 21 ASN B C 1
ATOM 773 O O . ASN B 1 21 ? -3.105 -19.422 -9.57 1 98.44 21 ASN B O 1
ATOM 777 N N . GLN B 1 22 ? -5.262 -19.812 -9.547 1 98.5 22 GLN B N 1
ATOM 778 C CA . GLN B 1 22 ? -5.422 -19.281 -8.195 1 98.5 22 GLN B CA 1
ATOM 779 C C . GLN B 1 22 ? -4.648 -20.109 -7.184 1 98.5 22 GLN B C 1
ATOM 781 O O . GLN B 1 22 ? -4.07 -19.578 -6.234 1 98.5 22 GLN B O 1
ATOM 786 N N . GLU B 1 23 ? -4.656 -21.453 -7.363 1 98.56 23 GLU B N 1
ATOM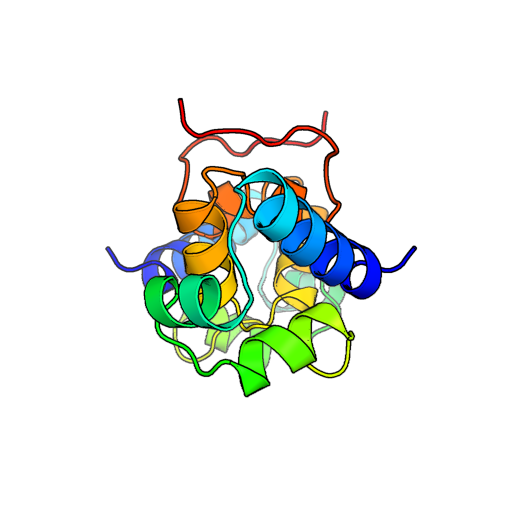 787 C CA . GLU B 1 23 ? -3.949 -22.344 -6.453 1 98.56 23 GLU B CA 1
ATOM 788 C C . GLU B 1 23 ? -2.445 -22.094 -6.492 1 98.56 23 GLU B C 1
ATOM 790 O O . GLU B 1 23 ? -1.804 -21.969 -5.449 1 98.56 23 GLU B O 1
ATOM 795 N N . GLU B 1 24 ? -1.912 -22.031 -7.648 1 98.56 24 GLU B N 1
ATOM 796 C CA . GLU B 1 24 ? -0.485 -21.766 -7.824 1 98.56 24 GLU B CA 1
ATOM 797 C C . GLU B 1 24 ? -0.104 -20.391 -7.289 1 98.56 24 GLU B C 1
ATOM 799 O O . GLU B 1 24 ? 0.902 -20.25 -6.59 1 98.56 24 GLU B O 1
ATOM 804 N N . THR B 1 25 ? -0.875 -19.359 -7.625 1 98.69 25 THR B N 1
ATOM 805 C CA . THR B 1 25 ? -0.601 -18 -7.207 1 98.69 25 THR B CA 1
ATOM 806 C C . THR B 1 25 ? -0.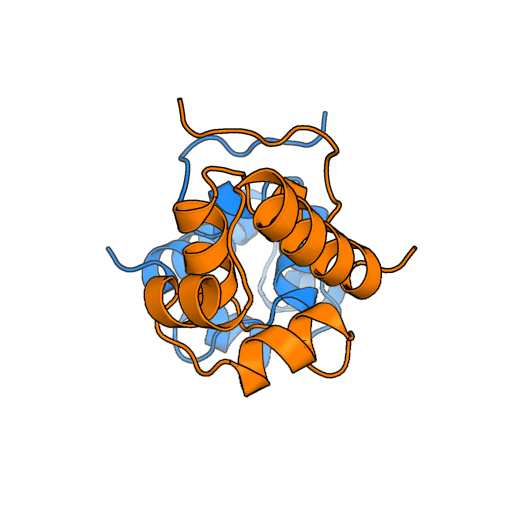653 -17.875 -5.688 1 98.69 25 THR B C 1
ATOM 808 O O . THR B 1 25 ? 0.252 -17.297 -5.074 1 98.69 25 THR B O 1
ATOM 811 N N . SER B 1 26 ? -1.726 -18.359 -5.066 1 98.75 26 SER B N 1
ATOM 812 C CA . SER B 1 26 ? -1.884 -18.25 -3.619 1 98.75 26 SER B CA 1
ATOM 813 C C . SER B 1 26 ? -0.741 -18.953 -2.889 1 98.75 26 SER B C 1
ATOM 815 O O . SER B 1 26 ? -0.263 -18.469 -1.864 1 98.75 26 SER B O 1
ATOM 817 N N . ALA B 1 27 ? -0.316 -20.125 -3.42 1 98.62 27 ALA B N 1
ATOM 818 C CA . ALA B 1 27 ? 0.817 -20.844 -2.842 1 98.62 27 ALA B CA 1
ATOM 819 C C . ALA B 1 27 ? 2.082 -19.984 -2.871 1 98.62 27 ALA B C 1
ATOM 821 O O . ALA B 1 27 ? 2.824 -19.938 -1.889 1 98.62 27 ALA B O 1
ATOM 822 N N . ARG B 1 28 ? 2.301 -19.328 -3.969 1 98.06 28 ARG B N 1
ATOM 823 C CA . ARG B 1 28 ? 3.482 -18.484 -4.129 1 98.06 28 ARG B CA 1
ATOM 824 C C . ARG B 1 28 ? 3.418 -17.266 -3.221 1 98.06 28 ARG B C 1
ATOM 826 O O . ARG B 1 28 ? 4.449 -16.766 -2.77 1 98.06 28 ARG B O 1
ATOM 833 N N . LEU B 1 29 ? 2.238 -16.797 -2.951 1 98.38 29 LEU B N 1
ATOM 834 C CA . LEU B 1 29 ? 2.027 -15.625 -2.111 1 98.38 29 LEU B CA 1
ATOM 835 C C . LEU B 1 29 ? 1.995 -16.016 -0.636 1 98.38 29 LEU B C 1
ATOM 837 O O . LEU B 1 29 ? 2.035 -15.141 0.238 1 98.38 29 LEU B O 1
ATOM 841 N N . GLY B 1 30 ? 1.824 -17.25 -0.374 1 98.38 30 GLY B N 1
ATOM 842 C CA . GLY B 1 30 ? 1.769 -17.734 1 1 98.38 30 GLY B CA 1
ATOM 843 C C . GLY B 1 30 ? 0.416 -17.516 1.651 1 98.38 30 GLY B C 1
ATOM 844 O O . GLY B 1 30 ? 0.336 -17.234 2.852 1 98.38 30 GLY B O 1
ATOM 845 N N . ILE B 1 31 ? -0.569 -17.516 0.893 1 98.44 31 ILE B N 1
ATOM 846 C CA . ILE B 1 31 ? -1.925 -17.344 1.404 1 98.44 31 ILE B CA 1
ATOM 847 C C . ILE B 1 31 ? -2.82 -18.469 0.89 1 98.44 31 ILE B C 1
ATOM 849 O O . ILE B 1 31 ? -2.383 -19.297 0.095 1 98.44 31 ILE B O 1
ATOM 853 N N . THR B 1 32 ? -4.012 -18.484 1.334 1 98.56 32 THR B N 1
ATOM 854 C CA . THR B 1 32 ? -4.945 -19.5 0.874 1 98.56 32 THR B CA 1
ATOM 855 C C . THR B 1 32 ? -5.57 -19.109 -0.46 1 98.56 32 THR B C 1
ATOM 857 O O . THR B 1 32 ? -5.707 -17.922 -0.755 1 98.56 32 THR B O 1
ATOM 860 N N . ARG B 1 33 ? -5.984 -20.094 -1.208 1 98.5 33 ARG B N 1
ATOM 861 C CA . ARG B 1 33 ? -6.707 -19.844 -2.451 1 98.5 33 ARG B CA 1
ATOM 862 C C . ARG B 1 33 ? -7.973 -19.031 -2.195 1 98.5 33 ARG B C 1
ATOM 864 O O . ARG B 1 33 ? -8.336 -18.172 -2.998 1 98.5 33 ARG B O 1
ATOM 871 N N . MET B 1 34 ? -8.594 -19.312 -1.122 1 98.56 34 MET B N 1
ATOM 872 C CA . MET B 1 34 ? -9.805 -18.594 -0.759 1 98.56 34 MET B CA 1
ATOM 873 C C . MET B 1 34 ? -9.508 -17.109 -0.556 1 98.56 34 MET B C 1
ATOM 875 O O . MET B 1 34 ? -10.273 -16.25 -0.994 1 98.56 34 MET B O 1
ATOM 879 N N . SER B 1 35 ? -8.438 -16.797 0.125 1 98.38 35 SER B N 1
ATOM 880 C CA . SER B 1 35 ? -8.047 -15.406 0.337 1 98.38 35 SER B CA 1
ATOM 881 C C . SER B 1 35 ? -7.812 -14.688 -0.989 1 98.38 35 SER B C 1
ATOM 883 O O . SER B 1 35 ? -8.281 -13.562 -1.183 1 98.38 35 SER B O 1
ATOM 885 N N . LEU B 1 36 ? -7.105 -15.344 -1.879 1 98.62 36 LEU B N 1
ATOM 886 C CA . LEU B 1 36 ? -6.848 -14.75 -3.188 1 98.62 36 LEU B CA 1
ATOM 887 C C . LEU B 1 36 ? -8.156 -14.516 -3.943 1 98.62 36 LEU B C 1
ATOM 889 O O . LEU B 1 36 ? -8.344 -13.461 -4.547 1 98.62 36 LEU B O 1
ATOM 893 N N . SER B 1 37 ? -8.984 -15.516 -3.918 1 98.62 37 SER B N 1
ATOM 894 C CA . SER B 1 37 ? -10.281 -15.391 -4.57 1 98.62 37 SER B CA 1
ATOM 895 C C . SER B 1 37 ? -11.055 -14.195 -4.02 1 98.62 37 SER B C 1
ATOM 897 O O . SER B 1 37 ? -11.664 -13.438 -4.777 1 98.62 37 SER B O 1
ATOM 899 N N . HIS B 1 38 ? -11.047 -14.016 -2.705 1 98.31 38 HIS B N 1
ATOM 900 C CA . HIS B 1 38 ? -11.742 -12.898 -2.064 1 98.31 38 HIS B CA 1
ATOM 901 C C . HIS B 1 38 ? -11.164 -11.562 -2.514 1 98.31 38 HIS B C 1
ATOM 903 O O . HIS B 1 38 ? -11.898 -10.586 -2.658 1 98.31 38 HIS B O 1
ATOM 909 N N . PHE B 1 39 ? -9.891 -11.469 -2.715 1 97.88 39 PHE B N 1
ATOM 910 C CA . PHE B 1 39 ? -9.266 -10.242 -3.191 1 97.88 39 PHE B CA 1
ATOM 911 C C . PHE B 1 39 ? -9.695 -9.93 -4.621 1 97.88 39 PHE B C 1
ATOM 913 O O . PHE B 1 39 ? -10.07 -8.797 -4.93 1 97.88 39 PHE B O 1
ATOM 920 N N . GLU B 1 40 ? -9.719 -10.992 -5.383 1 98 40 GLU B N 1
ATOM 921 C CA . GLU B 1 40 ? -10.023 -10.805 -6.801 1 98 40 GLU B CA 1
ATOM 922 C C . GLU B 1 40 ? -11.5 -10.523 -7.02 1 98 40 GLU B C 1
ATOM 924 O O . GLU B 1 40 ? -11.891 -9.977 -8.055 1 98 40 GLU B O 1
ATOM 929 N N . LYS B 1 41 ? -12.297 -10.852 -6.059 1 97.31 41 LYS B N 1
ATOM 930 C CA . LYS B 1 41 ? -13.734 -10.617 -6.137 1 97.31 41 LYS B CA 1
ATOM 931 C C . LYS B 1 41 ? -14.148 -9.414 -5.297 1 97.31 41 LYS B C 1
ATOM 933 O O . LYS B 1 41 ? -15.336 -9.148 -5.125 1 97.31 41 LYS B O 1
ATOM 938 N N . ARG B 1 42 ? -13.273 -8.703 -4.727 1 96.12 42 ARG B N 1
ATOM 939 C CA . ARG B 1 42 ? -13.5 -7.469 -3.984 1 96.12 42 ARG B CA 1
ATOM 940 C C . ARG B 1 42 ? -14.281 -7.734 -2.703 1 96.12 42 ARG B C 1
ATOM 942 O O . ARG B 1 42 ? -15.039 -6.875 -2.244 1 96.12 42 ARG B O 1
ATOM 949 N N . ARG B 1 43 ? -14.086 -8.867 -2.174 1 97 43 ARG B N 1
ATOM 950 C CA . ARG B 1 43 ? -14.75 -9.219 -0.921 1 97 43 ARG B CA 1
ATOM 951 C C . ARG B 1 43 ? -13.891 -8.844 0.278 1 97 43 ARG B C 1
ATOM 953 O O . ARG B 1 43 ? -14.398 -8.648 1.382 1 97 43 ARG B O 1
ATOM 960 N N . ARG B 1 44 ? -12.617 -8.812 0.074 1 95.88 44 ARG B N 1
ATOM 961 C CA . ARG B 1 44 ? -11.625 -8.422 1.068 1 95.88 44 ARG B CA 1
ATOM 962 C C . ARG B 1 44 ? -10.516 -7.586 0.437 1 95.88 44 ARG B C 1
ATOM 964 O O . ARG B 1 44 ? -10.344 -7.594 -0.784 1 95.88 44 ARG B O 1
ATOM 971 N N . ARG B 1 45 ? -9.891 -6.918 1.222 1 95.44 45 ARG B N 1
ATOM 972 C CA . ARG B 1 45 ? -8.703 -6.195 0.794 1 95.44 45 ARG B CA 1
ATOM 973 C C . ARG B 1 45 ? -7.461 -6.707 1.521 1 95.44 45 ARG B C 1
ATOM 975 O O . ARG B 1 45 ? -7.512 -7 2.717 1 95.44 45 ARG B O 1
ATOM 982 N N . PRO B 1 46 ? -6.441 -6.844 0.777 1 97.25 46 PRO B N 1
ATOM 983 C CA . PRO B 1 46 ? -5.215 -7.207 1.489 1 97.25 46 PRO B CA 1
ATOM 984 C C . PRO B 1 46 ? -4.715 -6.098 2.412 1 97.25 46 PRO B C 1
ATOM 986 O O . PRO B 1 46 ? -5.055 -4.93 2.215 1 97.25 46 PRO B O 1
ATOM 989 N N . ASP B 1 47 ? -3.963 -6.516 3.441 1 96.12 47 ASP B N 1
ATOM 990 C CA . ASP B 1 47 ? -3.281 -5.508 4.246 1 96.12 47 ASP B CA 1
ATOM 991 C C . ASP B 1 47 ? -2 -5.031 3.562 1 96.12 47 ASP B C 1
ATOM 993 O O . ASP B 1 47 ? -1.652 -5.512 2.482 1 96.12 47 ASP B O 1
ATOM 997 N N . VAL B 1 48 ? -1.303 -4.141 4.152 1 96.94 48 VAL B N 1
ATOM 998 C CA . VAL B 1 48 ? -0.135 -3.5 3.553 1 96.94 48 VAL B CA 1
ATOM 999 C C . VAL B 1 48 ? 0.967 -4.535 3.34 1 96.94 48 VAL B C 1
ATOM 1001 O O . VAL B 1 48 ? 1.684 -4.488 2.336 1 96.94 48 VAL B O 1
ATOM 1004 N N . GLY B 1 49 ? 1.112 -5.43 4.301 1 96.06 49 GLY B N 1
ATOM 1005 C CA . GLY B 1 49 ? 2.125 -6.461 4.141 1 96.06 49 GLY B CA 1
ATOM 1006 C C . GLY B 1 49 ? 1.888 -7.352 2.938 1 96.06 49 GLY B C 1
ATOM 1007 O O . GLY B 1 49 ? 2.814 -7.633 2.176 1 96.06 49 GLY B O 1
ATOM 1008 N N . LEU B 1 50 ? 0.72 -7.801 2.795 1 97.5 50 LEU B N 1
ATOM 1009 C CA . LEU B 1 50 ? 0.396 -8.656 1.663 1 97.5 50 LEU B CA 1
ATOM 1010 C C . LEU B 1 50 ? 0.465 -7.883 0.353 1 97.5 50 LEU B C 1
ATOM 1012 O O . LEU B 1 50 ? 0.865 -8.43 -0.678 1 97.5 50 LEU B O 1
ATOM 1016 N N . LEU B 1 51 ? 0.096 -6.652 0.401 1 97.88 51 LEU B N 1
ATOM 1017 C CA . LEU B 1 51 ? 0.23 -5.797 -0.774 1 97.88 51 LEU B CA 1
ATOM 1018 C C . LEU B 1 51 ? 1.666 -5.805 -1.29 1 97.88 51 LEU B C 1
ATOM 1020 O O . LEU B 1 51 ? 1.896 -5.922 -2.496 1 97.88 51 LEU B O 1
ATOM 1024 N N . VAL B 1 52 ? 2.609 -5.66 -0.41 1 97.75 52 VAL B N 1
ATOM 1025 C CA . VAL B 1 52 ? 4.023 -5.676 -0.764 1 97.75 52 VAL B CA 1
ATOM 1026 C C . VAL B 1 52 ? 4.398 -7.039 -1.342 1 97.75 52 VAL B C 1
ATOM 1028 O O . VAL B 1 52 ? 5.109 -7.117 -2.346 1 97.75 52 VAL B O 1
ATOM 1031 N N . THR B 1 53 ? 3.908 -8.102 -0.725 1 98.25 53 THR B N 1
ATOM 1032 C CA . THR B 1 53 ? 4.188 -9.453 -1.18 1 98.25 53 THR B CA 1
ATOM 1033 C C . THR B 1 53 ? 3.689 -9.664 -2.607 1 98.25 53 THR B C 1
ATOM 1035 O O . THR B 1 53 ? 4.395 -10.234 -3.441 1 98.25 53 THR B O 1
ATOM 1038 N N . ILE B 1 54 ? 2.502 -9.172 -2.852 1 98.44 54 ILE B N 1
ATOM 1039 C CA . ILE B 1 54 ? 1.906 -9.289 -4.176 1 98.44 54 ILE B CA 1
ATOM 1040 C C . ILE B 1 54 ? 2.729 -8.484 -5.184 1 98.44 54 ILE B C 1
ATOM 1042 O O . ILE B 1 54 ? 3.055 -8.984 -6.266 1 98.44 54 ILE B O 1
ATOM 1046 N N . ALA B 1 55 ? 3.025 -7.305 -4.867 1 98.38 55 ALA B N 1
ATOM 1047 C CA . ALA B 1 55 ? 3.816 -6.449 -5.75 1 98.38 55 ALA B CA 1
ATOM 1048 C C . ALA B 1 55 ? 5.16 -7.094 -6.078 1 98.38 55 ALA B C 1
ATOM 1050 O O . ALA B 1 55 ? 5.605 -7.059 -7.23 1 98.38 55 ALA B O 1
ATOM 1051 N N . ASP B 1 56 ? 5.797 -7.672 -5.09 1 97.81 56 ASP B N 1
ATOM 1052 C CA . ASP B 1 56 ? 7.086 -8.328 -5.277 1 97.81 56 ASP B CA 1
ATOM 1053 C C . ASP B 1 56 ? 6.953 -9.539 -6.203 1 97.81 56 ASP B C 1
ATOM 1055 O O . ASP B 1 56 ? 7.781 -9.734 -7.094 1 97.81 56 ASP B O 1
ATOM 1059 N N . HIS B 1 57 ? 5.938 -10.242 -5.902 1 97.94 57 HIS B N 1
ATOM 1060 C CA . HIS B 1 57 ? 5.742 -11.461 -6.676 1 97.94 57 HIS B CA 1
ATOM 1061 C C . HIS B 1 57 ? 5.59 -11.148 -8.164 1 97.94 57 HIS B C 1
ATOM 1063 O O . HIS B 1 57 ? 6.148 -11.852 -9.008 1 97.94 57 HIS B O 1
ATOM 1069 N N . PHE B 1 58 ? 4.875 -10.094 -8.508 1 98.06 58 PHE B N 1
ATOM 1070 C CA . PHE B 1 58 ? 4.559 -9.797 -9.898 1 98.06 58 PHE B CA 1
ATOM 1071 C C . PHE B 1 58 ? 5.504 -8.734 -10.453 1 98.06 58 PHE B C 1
ATOM 1073 O O . PHE B 1 58 ? 5.383 -8.336 -11.609 1 98.06 58 PHE B O 1
ATOM 1080 N N . ASN B 1 59 ? 6.406 -8.266 -9.633 1 97.94 59 ASN B N 1
ATOM 1081 C CA . ASN B 1 59 ? 7.41 -7.273 -10.023 1 97.94 59 ASN B CA 1
ATOM 1082 C C . ASN B 1 59 ? 6.758 -5.992 -10.531 1 97.94 59 ASN B C 1
ATOM 1084 O O . ASN B 1 59 ? 7.086 -5.52 -11.625 1 97.94 59 ASN B O 1
ATOM 1088 N N . VAL B 1 60 ? 5.922 -5.395 -9.766 1 98.06 60 VAL B N 1
ATOM 1089 C CA . VAL B 1 60 ? 5.242 -4.137 -10.055 1 98.06 60 VAL B CA 1
ATOM 1090 C C . VAL B 1 60 ? 5.277 -3.234 -8.82 1 98.06 60 VAL B C 1
ATOM 1092 O O . VAL B 1 60 ? 5.645 -3.674 -7.73 1 98.06 60 VAL B O 1
ATOM 1095 N N . SER B 1 61 ? 4.969 -1.965 -9.055 1 97.25 61 SER B N 1
ATOM 1096 C CA . SER B 1 61 ? 4.887 -1.049 -7.922 1 97.25 61 SER B CA 1
ATOM 1097 C C . SER B 1 61 ? 3.568 -1.214 -7.176 1 97.25 61 SER B C 1
ATOM 1099 O O . SER B 1 61 ? 2.574 -1.666 -7.75 1 97.25 61 SER B O 1
ATOM 1101 N N . THR B 1 62 ? 3.523 -0.892 -5.926 1 97.19 62 THR B N 1
ATOM 1102 C CA . THR B 1 62 ? 2.273 -0.876 -5.172 1 97.19 62 THR B CA 1
ATOM 1103 C C . THR B 1 62 ? 1.334 0.2 -5.707 1 97.19 62 THR B C 1
ATOM 1105 O O . THR B 1 62 ? 0.113 0.031 -5.688 1 97.19 62 THR B O 1
ATOM 1108 N N . ASP B 1 63 ? 1.912 1.278 -6.262 1 97.25 63 ASP B N 1
ATOM 1109 C CA . ASP B 1 63 ? 1.089 2.311 -6.887 1 97.25 63 ASP B CA 1
ATOM 1110 C C . ASP B 1 63 ? 0.331 1.757 -8.086 1 97.25 63 ASP B C 1
ATOM 1112 O O . ASP B 1 63 ? -0.822 2.125 -8.328 1 97.25 63 ASP B O 1
ATOM 1116 N N . TYR B 1 64 ? 0.998 0.953 -8.844 1 97.44 64 TYR B N 1
ATOM 1117 C CA . TYR B 1 64 ? 0.315 0.314 -9.961 1 97.44 64 TYR B CA 1
ATOM 1118 C C . TYR B 1 64 ? -0.85 -0.539 -9.477 1 97.44 64 TYR B C 1
ATOM 1120 O O . TYR B 1 64 ? -1.975 -0.403 -9.961 1 97.44 64 TYR B O 1
ATOM 1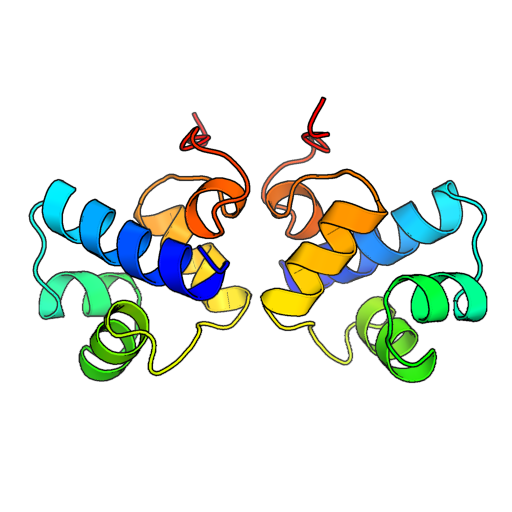128 N N . LEU B 1 65 ? -0.614 -1.386 -8.469 1 97.88 65 LEU B N 1
ATOM 1129 C CA . LEU B 1 65 ? -1.64 -2.277 -7.938 1 97.88 65 LEU B CA 1
ATOM 1130 C C . LEU B 1 65 ? -2.836 -1.482 -7.426 1 97.88 65 LEU B C 1
ATOM 1132 O O . LEU B 1 65 ? -3.984 -1.886 -7.621 1 97.88 65 LEU B O 1
ATOM 1136 N N 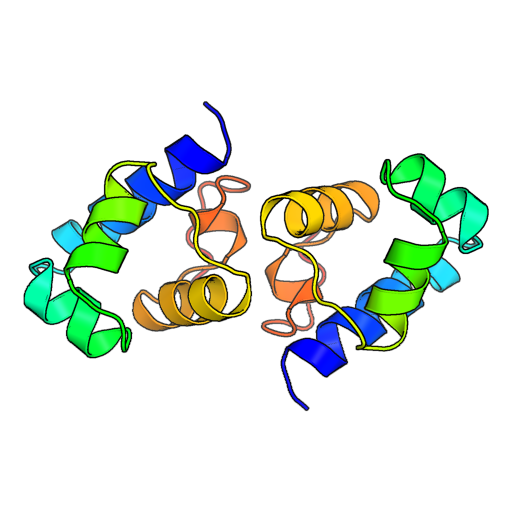. LEU B 1 66 ? -2.512 -0.322 -6.883 1 97.12 66 LEU B N 1
ATOM 1137 C CA . LEU B 1 66 ? -3.541 0.458 -6.203 1 97.12 66 LEU B CA 1
ATOM 1138 C C . LEU B 1 66 ? -4.203 1.44 -7.168 1 97.12 66 LEU B C 1
ATOM 1140 O O . LEU B 1 66 ? -5.055 2.232 -6.762 1 97.12 66 LEU B O 1
ATOM 1144 N N . GLY B 1 67 ? -3.762 1.475 -8.383 1 95.81 67 GLY B N 1
ATOM 1145 C CA . GLY B 1 67 ? -4.398 2.289 -9.406 1 95.81 67 GLY B CA 1
ATOM 1146 C C . GLY B 1 67 ? -3.945 3.736 -9.383 1 95.81 67 GLY B C 1
ATOM 1147 O O . GLY B 1 67 ? -4.609 4.609 -9.945 1 95.81 67 GLY B O 1
ATOM 1148 N N . ARG B 1 68 ? -2.9 3.996 -8.719 1 95 68 ARG B N 1
ATOM 1149 C CA . ARG B 1 68 ? -2.398 5.363 -8.641 1 95 68 ARG B CA 1
ATOM 1150 C C . ARG B 1 68 ? -1.599 5.73 -9.883 1 95 68 ARG B C 1
ATOM 1152 O O . ARG B 1 68 ? -1.343 6.906 -10.141 1 95 68 ARG B O 1
ATOM 1159 N N . THR B 1 69 ? -1.178 4.711 -10.609 1 94.94 69 THR B N 1
ATOM 1160 C CA . THR B 1 69 ? -0.472 4.883 -11.875 1 94.94 69 THR B CA 1
ATOM 1161 C C . THR B 1 69 ? -0.781 3.732 -12.828 1 94.94 69 THR B C 1
ATOM 1163 O O . THR B 1 69 ? -1.193 2.656 -12.398 1 94.94 69 THR B O 1
ATOM 1166 N N . ASN B 1 70 ? -0.627 3.918 -14.062 1 95.25 70 ASN B N 1
ATOM 1167 C CA . ASN B 1 70 ? -0.796 2.85 -15.047 1 95.25 70 ASN B CA 1
ATOM 1168 C C . ASN B 1 70 ? 0.543 2.234 -15.445 1 95.25 70 ASN B C 1
ATOM 1170 O O . ASN B 1 70 ? 0.585 1.253 -16.188 1 95.25 70 ASN B O 1
ATOM 1174 N N . GLU B 1 71 ? 1.576 2.764 -14.875 1 95.19 71 GLU B N 1
ATOM 1175 C CA . GLU B 1 71 ? 2.902 2.197 -15.102 1 95.19 71 GLU B CA 1
ATOM 1176 C C . GLU B 1 71 ? 3.225 1.117 -14.07 1 95.19 71 GLU B C 1
ATOM 1178 O O . GLU B 1 71 ? 3.076 1.334 -12.867 1 95.19 71 GLU B O 1
ATOM 1183 N N . ARG B 1 72 ? 3.652 0.011 -14.492 1 94.31 72 ARG B N 1
ATOM 1184 C CA . ARG B 1 72 ? 3.895 -1.121 -13.602 1 94.31 72 ARG B CA 1
ATOM 1185 C C . ARG B 1 72 ? 5.02 -0.814 -12.617 1 94.31 72 ARG B C 1
ATOM 1187 O O . ARG B 1 72 ? 4.969 -1.239 -11.461 1 94.31 72 ARG B O 1
ATOM 1194 N N . GLY B 1 73 ? 5.98 0.112 -12.977 1 85.56 73 GLY B N 1
ATOM 1195 C CA . GLY B 1 73 ? 7.086 0.487 -12.109 1 85.56 73 GLY B CA 1
ATOM 1196 C C . GLY B 1 73 ? 7.957 -0.69 -11.711 1 85.56 73 GLY B C 1
ATOM 1197 O O . GLY B 1 73 ? 8.398 -0.782 -10.562 1 85.56 73 GLY B O 1
ATOM 1198 N N . THR B 1 74 ? 8.258 -1.59 -12.523 1 70.62 74 THR B N 1
ATOM 1199 C CA . THR B 1 74 ? 9.031 -2.793 -12.242 1 70.62 74 THR B CA 1
ATOM 1200 C C . THR B 1 74 ? 10.445 -2.434 -11.789 1 70.62 74 THR B C 1
ATOM 1202 O O . THR B 1 74 ? 11 -1.414 -12.211 1 70.62 74 THR B O 1
ATOM 1205 N N . ARG B 1 75 ? 10.562 -2.812 -10.445 1 58.03 75 ARG B N 1
ATOM 1206 C CA . ARG B 1 75 ? 11.93 -2.617 -9.984 1 58.03 75 ARG B CA 1
ATOM 1207 C C . ARG B 1 75 ? 12.93 -3.264 -10.938 1 58.03 75 ARG B C 1
ATOM 1209 O O . ARG B 1 75 ? 12.766 -4.422 -11.32 1 58.03 75 ARG B O 1
ATOM 1216 N N . VAL B 1 76 ? 13.32 -2.461 -11.891 1 41.94 76 VAL B N 1
ATOM 1217 C CA . VAL B 1 76 ? 14.453 -2.969 -12.664 1 41.94 76 VAL B CA 1
ATOM 1218 C C . VAL B 1 76 ? 15.586 -3.365 -11.719 1 41.94 76 VAL B C 1
ATOM 1220 O O . VAL B 1 76 ? 15.859 -2.668 -10.734 1 41.94 76 VAL B O 1
#

Sequence (152 aa):
MSTGHRLAERIYELRIGSGLNQEETSARLGITRMSLSHFEKRRRRPDVGLLVTIADHFNVSTDYLLGRTNERGTRVMSTGHRLAERIYELRIGSGLNQEETSARLGITRMSLSHFEKRRRRPDVGLLVTIADHFNVSTDYLLGRTNERGTRV

Foldseek 3Di:
DALLQLLLVVLVCLCVVVVHDLCRLCVQLVHDSVVNVCSNVSVDDDDPVSLVSSLVVSQFDSCCSRVVDVGRHRPD/DALLQLLLVVLVCLCVVVVHDLCRLCVQLVHDSVVNVCSNVSNDDDDPVSLVSSLVVSQFDSCCSRVVDVGRHGPD

Radius of gyration: 15.65 Å; Cα contacts (8 Å, |Δi|>4): 182; chains: 2; bounding box: 30×44×36 Å

Nearest PDB structures (foldseek):
  3vk0-assembly2_B  TM=9.309E-01  e=5.881E-04  Neisseria meningitidis MC58
  2b5a-assembly1_A  TM=8.561E-01  e=8.920E-04  [Bacillus] caldolyticus
  4i6u-assembly1_A  TM=8.289E-01  e=7.462E-04  Enterobacter sp. RFL1396
  3f51-assembly1_A  TM=8.905E-01  e=1.934E-03  Corynebacterium glutamicum
  3f52-assembly1_A  TM=8.628E-01  e=2.934E-03  Corynebacterium glutamicum

Solvent-accessible surface area (backbone atoms only — not comparable to full-atom values): 8270 Å² total; per-residue (Å²): 132,55,50,63,57,37,30,15,50,42,52,46,49,51,36,54,74,68,72,45,52,60,62,60,46,16,58,74,70,71,48,51,46,66,57,49,51,28,29,52,65,61,74,45,74,67,48,52,69,52,45,52,50,52,21,60,74,71,45,32,28,51,33,29,40,46,56,74,39,91,54,48,60,49,79,120,133,55,50,62,57,38,30,15,50,42,54,46,50,52,38,53,75,68,69,44,52,62,63,60,48,16,57,74,68,71,48,49,46,66,58,50,50,29,30,51,66,62,74,47,74,68,48,51,69,52,44,52,51,52,20,60,72,70,47,31,29,51,35,28,39,45,56,75,40,92,55,49,60,49,79,121

pLDDT: mean 94.7, std 9.49, range [41.03, 98.75]

Secondary structure (DSSP, 8-state):
--HHHHHHHHHHHHHHHTT--HHHHHHHHTS-HHHHHHHHTTS----HHHHHHHHHHHT--HHHHTTS-SS-----/--HHHHHHHHHHHHHHHTT--HHHHHHHHTS-HHHHHHHHTTS----HHHHHHHHHHHT--HHHHTTS-SS-----

Organism: NCBI:txid582686